Protein AF-A0A524GK28-F1 (afdb_monomer_lite)

Foldseek 3Di:
DVLCVLLLVLQVVLVPDPHSVVSVVVCVVQPAPDNSAGNPQHVNGPSVVVCVPCLVVQDDPRDDPSSD

Sequence (68 aa):
MALARRDTRWEDHFGLLMFPAEAAAIRQSRTAGNQKTCTMCGDFCAMERGIALFKDDIRGDKVSEGLR

Structure (mmCIF, N/CA/C/O backbone):
data_AF-A0A524GK28-F1
#
_entry.id   AF-A0A524GK28-F1
#
loop_
_atom_site.group_PDB
_atom_site.id
_atom_site.type_symbol
_atom_site.label_atom_id
_atom_site.label_alt_id
_atom_site.label_comp_id
_atom_site.label_asym_id
_atom_site.label_entity_id
_atom_site.label_seq_id
_atom_site.pdbx_PDB_ins_code
_atom_site.Cartn_x
_atom_site.Cartn_y
_atom_site.Cartn_z
_atom_site.occupancy
_atom_site.B_iso_or_equiv
_atom_site.auth_seq_id
_atom_site.auth_comp_id
_atom_site.auth_asym_id
_atom_site.auth_atom_id
_atom_site.pdbx_PDB_model_num
ATOM 1 N N . MET A 1 1 ? 5.014 -10.170 2.960 1.00 90.62 1 MET A N 1
ATOM 2 C CA . MET A 1 1 ? 4.693 -8.991 3.796 1.00 90.62 1 MET A CA 1
ATOM 3 C C . MET A 1 1 ? 5.324 -7.695 3.265 1.00 90.62 1 MET A C 1
ATOM 5 O O . MET A 1 1 ? 4.580 -6.776 2.943 1.00 90.62 1 MET A O 1
ATOM 9 N N . ALA A 1 2 ? 6.655 -7.607 3.111 1.00 94.06 2 ALA A N 1
ATOM 10 C CA . ALA A 1 2 ? 7.338 -6.366 2.699 1.00 94.06 2 ALA A CA 1
ATOM 11 C C . ALA A 1 2 ? 6.957 -5.840 1.297 1.00 94.06 2 ALA A C 1
ATOM 13 O O . ALA A 1 2 ? 6.742 -4.640 1.143 1.00 94.06 2 ALA A O 1
ATOM 14 N N . LEU A 1 3 ? 6.815 -6.719 0.294 1.00 94.75 3 LEU A N 1
ATOM 15 C CA . LEU A 1 3 ? 6.403 -6.314 -1.061 1.00 94.75 3 LEU A CA 1
ATOM 16 C C . LEU A 1 3 ? 4.977 -5.738 -1.085 1.00 94.75 3 LEU A C 1
ATOM 18 O O . LEU A 1 3 ? 4.749 -4.706 -1.701 1.00 94.75 3 LEU A O 1
ATOM 22 N N . ALA A 1 4 ? 4.042 -6.342 -0.341 1.00 94.94 4 ALA A N 1
ATOM 23 C CA . ALA A 1 4 ? 2.680 -5.822 -0.198 1.00 94.94 4 ALA A CA 1
ATOM 24 C C . ALA A 1 4 ? 2.669 -4.416 0.428 1.00 94.94 4 ALA A C 1
ATOM 26 O O . ALA A 1 4 ? 1.966 -3.532 -0.050 1.00 94.94 4 ALA A O 1
ATOM 27 N N . ARG A 1 5 ? 3.520 -4.169 1.436 1.00 93.94 5 ARG A N 1
ATOM 28 C CA . ARG A 1 5 ? 3.674 -2.836 2.038 1.00 93.94 5 ARG A CA 1
ATOM 29 C C . ARG A 1 5 ? 4.280 -1.818 1.072 1.00 93.94 5 ARG A C 1
ATOM 31 O O . ARG A 1 5 ? 3.821 -0.680 1.042 1.00 93.94 5 ARG A O 1
ATOM 38 N N . ARG A 1 6 ? 5.314 -2.204 0.313 1.00 93.50 6 ARG A N 1
ATOM 39 C CA . ARG A 1 6 ? 5.940 -1.332 -0.698 1.00 93.50 6 ARG A CA 1
ATOM 40 C C . ARG A 1 6 ? 4.928 -0.897 -1.744 1.00 93.50 6 ARG A C 1
ATOM 42 O O . ARG A 1 6 ? 4.859 0.285 -2.054 1.00 93.50 6 ARG A O 1
ATOM 49 N N . ASP A 1 7 ? 4.119 -1.842 -2.197 1.00 93.31 7 ASP A N 1
ATOM 50 C CA . ASP A 1 7 ? 3.175 -1.629 -3.290 1.00 93.31 7 ASP A CA 1
ATOM 51 C C . ASP A 1 7 ? 1.807 -1.153 -2.776 1.00 93.31 7 ASP A C 1
ATOM 53 O O . ASP A 1 7 ? 0.827 -1.142 -3.511 1.00 93.31 7 ASP A O 1
ATOM 57 N N . THR A 1 8 ? 1.726 -0.736 -1.504 1.00 92.00 8 THR A N 1
ATOM 58 C CA . THR A 1 8 ? 0.520 -0.183 -0.860 1.00 92.00 8 THR A CA 1
ATOM 59 C C . THR A 1 8 ? -0.708 -1.106 -0.912 1.00 92.00 8 THR A C 1
ATOM 61 O O . THR A 1 8 ? -1.847 -0.655 -0.802 1.00 92.00 8 THR A O 1
ATOM 64 N N . ARG A 1 9 ? -0.482 -2.421 -1.021 1.00 93.06 9 ARG A N 1
ATOM 65 C CA . ARG A 1 9 ? -1.514 -3.466 -0.980 1.00 93.06 9 ARG A CA 1
ATOM 66 C C . ARG A 1 9 ? -1.868 -3.768 0.471 1.00 93.06 9 ARG A C 1
ATOM 68 O O . ARG A 1 9 ? -1.348 -4.706 1.070 1.00 93.06 9 ARG A O 1
ATOM 75 N N . TRP A 1 10 ? -2.678 -2.898 1.067 1.00 92.25 10 TRP A N 1
ATOM 76 C CA . TRP A 1 10 ? -2.958 -2.915 2.506 1.00 92.25 10 TRP A CA 1
ATOM 77 C C . TRP A 1 10 ? -3.647 -4.196 2.977 1.00 92.25 10 TRP A C 1
ATOM 79 O O . TRP A 1 10 ? -3.236 -4.742 3.995 1.00 92.25 10 TRP A O 1
ATOM 89 N N . GLU A 1 11 ? -4.626 -4.701 2.230 1.00 93.50 11 GLU A N 1
ATOM 90 C CA . GLU A 1 11 ? -5.332 -5.942 2.575 1.00 93.50 11 GLU A CA 1
ATOM 91 C C . GLU A 1 11 ? -4.370 -7.138 2.601 1.00 93.50 11 GLU A C 1
ATOM 93 O O . GLU A 1 11 ? -4.244 -7.813 3.625 1.00 93.50 11 GLU A O 1
ATOM 98 N N . ASP A 1 12 ? -3.579 -7.309 1.537 1.00 95.81 12 ASP A N 1
ATOM 99 C CA . ASP A 1 12 ? -2.536 -8.339 1.467 1.00 95.81 12 ASP A CA 1
ATOM 100 C C . ASP A 1 12 ? -1.476 -8.160 2.554 1.00 95.81 12 ASP A C 1
ATOM 102 O O . ASP A 1 12 ? -0.960 -9.125 3.117 1.00 95.81 12 ASP A O 1
ATOM 106 N N . HIS A 1 13 ? -1.109 -6.911 2.851 1.00 95.50 13 HIS A N 1
ATOM 107 C CA . HIS A 1 13 ? -0.146 -6.613 3.896 1.00 95.50 13 HIS A CA 1
ATOM 108 C C . HIS A 1 13 ? -0.660 -7.104 5.247 1.00 95.50 13 HIS A C 1
ATOM 110 O O . HIS A 1 13 ? 0.081 -7.816 5.923 1.00 95.50 13 HIS A O 1
ATOM 116 N N . PHE A 1 14 ? -1.905 -6.779 5.607 1.00 96.06 14 PHE A N 1
ATOM 117 C CA . PHE A 1 14 ? -2.512 -7.172 6.876 1.00 96.06 14 PHE A CA 1
ATOM 118 C C . PHE A 1 14 ? -2.690 -8.678 7.004 1.00 96.06 14 PHE A C 1
ATOM 120 O O . PHE A 1 14 ? -2.345 -9.220 8.050 1.00 96.06 14 PHE A O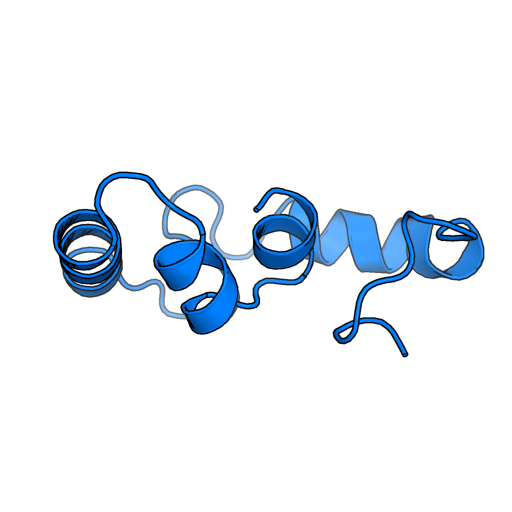 1
ATOM 127 N N . GLY A 1 15 ? -3.113 -9.365 5.939 1.00 97.00 15 GLY A N 1
ATOM 128 C CA . GLY A 1 15 ? -3.223 -10.828 5.934 1.00 97.00 15 GLY A CA 1
ATOM 129 C C . GLY A 1 15 ? -1.893 -11.558 6.173 1.00 97.00 15 GLY A C 1
ATOM 130 O O . GLY A 1 15 ? -1.891 -12.716 6.576 1.00 97.00 15 GLY A O 1
ATOM 131 N N . LEU A 1 16 ? -0.756 -10.884 5.962 1.00 96.44 16 LEU A N 1
ATOM 132 C CA . LEU A 1 16 ? 0.593 -11.431 6.151 1.00 96.44 16 LEU A CA 1
ATOM 133 C C . LEU A 1 16 ? 1.248 -11.022 7.484 1.00 96.44 16 LEU A C 1
ATOM 135 O O . LEU A 1 16 ? 2.428 -11.320 7.689 1.00 96.44 16 LEU A O 1
ATOM 139 N N . LEU A 1 17 ? 0.548 -10.288 8.355 1.00 97.12 17 LEU A N 1
ATOM 140 C CA . LEU A 1 17 ? 1.053 -9.885 9.672 1.00 97.12 17 LEU A CA 1
ATOM 141 C C . LEU A 1 17 ? 0.668 -10.897 10.754 1.00 97.12 17 LEU A C 1
ATOM 143 O O . LEU A 1 17 ? -0.303 -11.632 10.629 1.00 97.12 17 LEU A O 1
ATOM 147 N N . MET A 1 18 ? 1.415 -10.885 11.858 1.00 97.75 18 MET A N 1
ATOM 148 C CA . MET A 1 18 ? 1.133 -11.723 13.030 1.00 97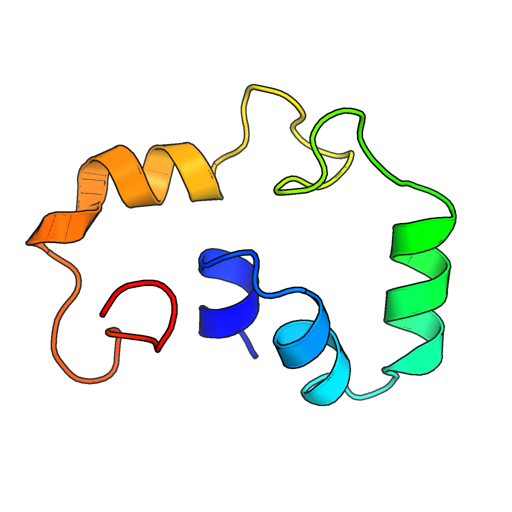.75 18 MET A CA 1
ATOM 149 C C . MET A 1 18 ? -0.205 -11.374 13.705 1.00 97.75 18 MET A C 1
ATOM 151 O O . MET A 1 18 ? -0.850 -12.252 14.265 1.00 97.75 18 MET A O 1
ATOM 155 N N . PHE A 1 19 ? -0.622 -10.104 13.619 1.00 97.81 19 PHE A N 1
ATOM 156 C CA . PHE A 1 19 ? -1.842 -9.558 14.229 1.00 97.81 19 PHE A CA 1
ATOM 157 C C . PHE A 1 19 ? -2.642 -8.738 13.196 1.00 97.81 19 PHE A C 1
ATOM 159 O O . PHE A 1 19 ? -2.542 -7.505 13.163 1.00 97.81 19 PHE A O 1
ATOM 166 N N . PRO A 1 20 ? -3.359 -9.402 12.266 1.00 97.12 20 PRO A N 1
ATOM 167 C CA . PRO A 1 20 ? -4.022 -8.734 11.144 1.00 97.12 20 PRO A CA 1
ATOM 168 C C . PRO A 1 20 ? -5.107 -7.737 11.568 1.00 97.12 20 PRO A C 1
ATOM 170 O O . PRO A 1 20 ? -5.185 -6.637 11.017 1.00 97.12 20 PRO A O 1
ATOM 173 N N . ALA A 1 21 ? -5.931 -8.109 12.553 1.00 97.31 21 ALA A N 1
ATOM 174 C CA . ALA A 1 21 ? -7.068 -7.305 12.999 1.00 97.31 21 ALA A CA 1
ATOM 175 C C . ALA A 1 21 ? -6.606 -5.997 13.657 1.00 97.31 21 ALA A C 1
ATOM 177 O O . ALA A 1 21 ? -7.118 -4.919 13.359 1.00 97.31 21 ALA A O 1
ATOM 178 N N . GLU A 1 22 ? -5.575 -6.079 14.493 1.00 97.38 22 GLU A N 1
ATOM 179 C CA . GLU A 1 22 ? -4.965 -4.952 15.186 1.00 97.38 22 GLU A CA 1
ATOM 180 C C . GLU A 1 22 ? -4.308 -3.992 14.190 1.00 97.38 22 GLU A C 1
ATOM 182 O O . GLU A 1 22 ? -4.477 -2.776 14.287 1.00 97.38 22 GLU A O 1
ATOM 187 N N . ALA A 1 23 ? -3.599 -4.522 13.189 1.00 95.44 23 ALA A N 1
ATOM 188 C CA . ALA A 1 23 ? -2.982 -3.708 12.145 1.00 95.44 23 ALA A CA 1
ATOM 189 C C . ALA A 1 23 ? -4.026 -2.945 11.310 1.00 95.44 23 ALA A C 1
ATOM 191 O O . ALA A 1 23 ? -3.847 -1.750 11.039 1.00 95.44 23 ALA A O 1
ATOM 192 N N . ALA A 1 24 ? -5.129 -3.608 10.950 1.00 94.00 24 ALA A N 1
ATOM 193 C CA . ALA A 1 24 ? -6.243 -2.989 10.241 1.00 94.00 24 ALA A CA 1
ATOM 194 C C . ALA A 1 24 ? -6.915 -1.893 11.087 1.00 94.00 24 ALA A C 1
ATOM 196 O O . ALA A 1 24 ? -7.098 -0.774 10.601 1.00 94.00 24 ALA A O 1
ATOM 197 N N . ALA A 1 25 ? -7.194 -2.167 12.367 1.00 95.44 25 ALA A N 1
ATOM 198 C CA . ALA A 1 25 ? -7.783 -1.201 13.295 1.00 95.44 25 ALA A CA 1
ATOM 199 C C . ALA A 1 25 ? -6.894 0.044 13.476 1.00 95.44 25 ALA A C 1
ATOM 201 O O . ALA A 1 25 ? -7.375 1.179 13.409 1.00 95.44 25 ALA A O 1
ATOM 202 N N . ILE A 1 26 ? -5.576 -0.142 13.628 1.00 93.69 26 ILE A N 1
ATOM 203 C CA . ILE A 1 26 ? -4.619 0.968 13.734 1.00 93.69 26 ILE A CA 1
ATOM 204 C C . ILE A 1 26 ? -4.644 1.826 12.468 1.00 93.69 26 ILE A C 1
ATOM 206 O O . ILE A 1 26 ? -4.727 3.052 12.576 1.00 93.69 26 ILE A O 1
ATOM 210 N N . ARG A 1 27 ? -4.601 1.221 11.272 1.00 91.38 27 ARG A N 1
ATOM 211 C CA . ARG A 1 27 ? -4.685 1.983 10.016 1.00 91.38 27 ARG A CA 1
ATOM 212 C C . ARG A 1 27 ? -5.997 2.751 9.921 1.00 91.38 27 ARG A C 1
ATOM 214 O O . ARG A 1 27 ? -5.957 3.933 9.597 1.00 91.38 27 ARG A O 1
ATOM 221 N N . GLN A 1 28 ? -7.122 2.112 10.235 1.00 91.44 28 GLN A N 1
ATOM 222 C CA . GLN A 1 28 ? -8.437 2.744 10.170 1.00 91.44 28 GLN A CA 1
ATOM 223 C C . GLN A 1 28 ? -8.513 3.970 11.091 1.00 91.44 28 GLN A C 1
ATOM 225 O O . GLN A 1 28 ? -8.934 5.038 10.647 1.00 91.44 28 GLN A O 1
ATOM 230 N N . SER A 1 29 ? -7.991 3.859 12.320 1.00 93.50 29 SER A N 1
ATOM 231 C CA . SER A 1 29 ? -7.916 4.968 13.287 1.00 93.50 29 SER A CA 1
ATOM 232 C C . SER A 1 29 ? -7.003 6.128 12.858 1.00 93.50 29 SER A C 1
ATOM 234 O O . SER A 1 29 ? -7.054 7.206 13.444 1.00 93.50 29 SER A O 1
ATOM 236 N N . ARG A 1 30 ? -6.150 5.919 11.845 1.00 88.12 30 ARG A N 1
ATOM 237 C CA . ARG A 1 30 ? -5.135 6.870 11.365 1.00 88.12 30 ARG A CA 1
ATOM 238 C C . ARG A 1 30 ? -5.135 6.940 9.838 1.00 88.12 30 ARG A C 1
ATOM 240 O O . ARG A 1 30 ? -4.068 6.894 9.222 1.00 88.12 30 ARG A O 1
ATOM 247 N N . THR A 1 31 ? -6.313 6.995 9.221 1.00 76.94 31 THR A N 1
ATOM 248 C CA . THR A 1 31 ? -6.436 7.012 7.756 1.00 76.94 31 THR A CA 1
ATOM 249 C C . THR A 1 31 ? -5.988 8.370 7.207 1.00 76.94 31 THR A C 1
ATOM 251 O O . THR A 1 31 ? -6.469 9.411 7.646 1.00 76.94 31 THR A O 1
ATOM 254 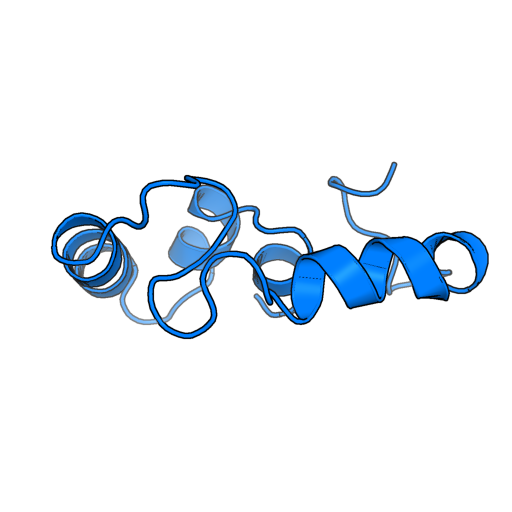N N . ALA A 1 32 ? -5.040 8.367 6.266 1.00 75.06 32 ALA A N 1
ATOM 255 C CA . ALA A 1 32 ? -4.579 9.581 5.591 1.00 75.06 32 ALA A CA 1
ATOM 256 C C . ALA A 1 32 ? -5.592 10.034 4.524 1.00 75.06 32 ALA A C 1
ATOM 258 O O . ALA A 1 32 ? -6.335 9.210 3.993 1.00 75.06 32 ALA A O 1
ATOM 259 N N . GLY A 1 33 ? -5.579 11.323 4.159 1.00 79.25 33 GLY A N 1
ATOM 260 C CA 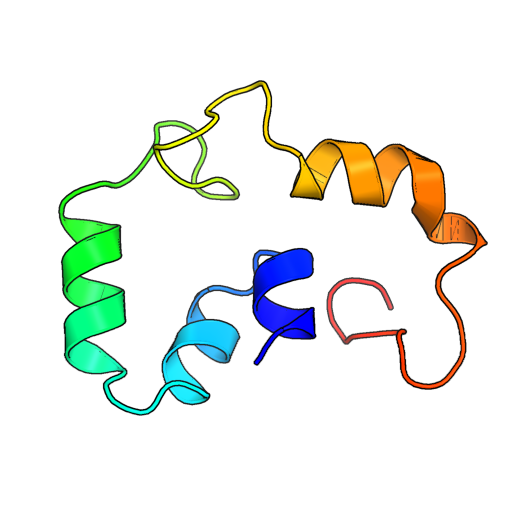. GLY A 1 33 ? -6.406 11.838 3.056 1.00 79.25 33 GLY A CA 1
ATOM 261 C C . GLY A 1 33 ? -6.145 11.114 1.727 1.00 79.25 33 GLY A C 1
ATOM 262 O O . GLY A 1 33 ? -7.075 10.853 0.970 1.00 79.25 33 GLY A O 1
ATOM 263 N N . ASN A 1 34 ? -4.896 10.696 1.488 1.00 81.38 34 ASN A N 1
ATOM 264 C CA . ASN A 1 34 ? -4.545 9.759 0.425 1.00 81.38 34 ASN A CA 1
ATOM 265 C C . ASN A 1 34 ? -4.587 8.312 0.958 1.00 81.38 34 ASN A C 1
ATOM 267 O O . ASN A 1 34 ? -3.731 7.893 1.738 1.00 81.38 34 ASN A O 1
ATOM 271 N N . GLN A 1 35 ? -5.552 7.517 0.487 1.00 85.12 35 GLN A N 1
ATOM 272 C CA . GLN A 1 35 ? -5.729 6.122 0.912 1.00 85.12 35 GLN A CA 1
ATOM 273 C C . GLN A 1 35 ? -4.601 5.175 0.474 1.00 85.12 35 GLN A C 1
ATOM 275 O O . GLN A 1 35 ? -4.501 4.067 1.005 1.00 85.12 35 GLN A O 1
ATOM 280 N N . LYS A 1 36 ? -3.725 5.585 -0.450 1.00 85.88 36 LYS A N 1
ATOM 281 C CA . LYS A 1 36 ? -2.536 4.804 -0.822 1.00 85.88 36 LYS A CA 1
ATOM 282 C C . LYS A 1 36 ? -1.418 4.937 0.206 1.00 85.88 36 LYS A C 1
ATOM 284 O O . LYS A 1 36 ? -0.613 4.023 0.357 1.00 85.88 36 LYS A O 1
ATOM 289 N N . THR A 1 37 ? -1.389 6.021 0.977 1.00 87.75 37 THR A N 1
ATOM 290 C CA . THR A 1 37 ? -0.287 6.313 1.899 1.00 87.75 37 THR A CA 1
ATOM 291 C C . THR A 1 37 ? -0.654 5.998 3.349 1.00 87.75 37 THR A C 1
ATOM 293 O O . THR A 1 37 ? -1.757 5.546 3.680 1.00 87.75 37 THR A O 1
ATOM 296 N N . CYS A 1 38 ? 0.320 6.142 4.245 1.00 88.31 38 CYS A N 1
ATOM 297 C CA . CYS A 1 38 ? 0.081 6.188 5.682 1.00 88.31 38 CYS A CA 1
ATOM 298 C C . CYS A 1 38 ? 0.193 7.632 6.184 1.00 88.31 38 CYS A C 1
ATOM 300 O O . CYS A 1 38 ? 0.748 8.504 5.516 1.00 88.31 38 CYS A O 1
ATOM 302 N N . THR A 1 39 ? -0.284 7.872 7.401 1.00 87.12 39 THR A N 1
ATOM 303 C CA . THR A 1 39 ? -0.270 9.196 8.042 1.00 87.12 39 THR A CA 1
ATOM 304 C C . THR A 1 39 ? 1.114 9.716 8.414 1.00 87.12 39 THR A C 1
ATOM 306 O O . THR A 1 39 ? 1.227 10.866 8.811 1.00 87.12 39 THR A O 1
ATOM 309 N N . MET A 1 40 ? 2.173 8.913 8.274 1.00 85.75 40 MET A N 1
ATOM 310 C CA . MET A 1 40 ? 3.532 9.346 8.617 1.00 85.75 40 MET A CA 1
ATOM 311 C C . MET A 1 40 ? 4.085 10.387 7.639 1.00 85.75 40 MET A C 1
ATOM 313 O O . MET A 1 40 ? 4.662 11.377 8.068 1.00 85.75 40 MET A O 1
ATOM 317 N N . CYS A 1 41 ? 3.950 10.147 6.331 1.00 87.94 41 CYS A N 1
ATOM 318 C CA . CYS A 1 41 ? 4.635 10.947 5.306 1.00 87.94 41 CYS A CA 1
ATOM 319 C C . CYS A 1 41 ? 3.688 11.792 4.443 1.00 87.94 41 CYS A C 1
ATOM 321 O O . CYS A 1 41 ? 4.159 12.700 3.762 1.00 87.94 41 CYS A O 1
ATOM 323 N N . GLY A 1 42 ? 2.384 11.483 4.425 1.00 83.62 42 GLY A N 1
ATOM 324 C CA . GLY A 1 42 ? 1.409 12.173 3.572 1.00 83.62 42 GLY A CA 1
ATOM 325 C C . GLY A 1 42 ? 1.836 12.188 2.099 1.00 83.62 42 GLY A C 1
ATOM 326 O O . GLY A 1 42 ? 2.205 11.148 1.549 1.00 83.62 42 GLY A O 1
ATOM 327 N N . ASP A 1 43 ? 1.848 13.378 1.496 1.00 85.94 43 ASP A N 1
ATOM 328 C CA . ASP A 1 43 ? 2.214 13.629 0.088 1.00 85.94 43 ASP A CA 1
ATOM 329 C C . ASP A 1 43 ? 3.709 13.402 -0.224 1.00 85.94 43 ASP A C 1
ATOM 331 O O . ASP A 1 43 ? 4.157 13.397 -1.377 1.00 85.94 43 ASP A O 1
ATOM 335 N N . PHE A 1 44 ? 4.520 13.188 0.811 1.00 88.81 44 PHE A N 1
ATOM 336 C CA . PHE A 1 44 ? 5.936 12.853 0.693 1.00 88.81 44 PHE A CA 1
ATOM 337 C C . PHE A 1 44 ? 6.191 11.359 0.915 1.00 88.81 44 PHE A C 1
ATOM 339 O O . PHE A 1 44 ? 7.265 10.966 1.366 1.00 88.81 44 PHE A O 1
ATOM 346 N N . CYS A 1 45 ? 5.213 10.506 0.595 1.00 92.12 45 CYS A N 1
ATOM 347 C CA . CYS A 1 45 ? 5.342 9.058 0.707 1.00 92.12 45 CYS A CA 1
ATOM 348 C C . CYS A 1 45 ? 6.582 8.530 -0.033 1.00 92.12 45 CYS A C 1
ATOM 350 O O . CYS A 1 45 ? 6.680 8.577 -1.262 1.00 92.12 45 CYS A O 1
ATOM 352 N N . ALA A 1 46 ? 7.519 7.969 0.735 1.00 93.50 46 ALA A N 1
ATOM 353 C CA . ALA A 1 46 ? 8.748 7.392 0.200 1.00 93.50 46 ALA A CA 1
ATOM 354 C C . ALA A 1 46 ? 8.477 6.196 -0.725 1.00 93.50 46 ALA A C 1
ATOM 356 O O . ALA A 1 46 ? 9.212 5.992 -1.685 1.00 93.50 46 ALA A O 1
ATOM 357 N N . MET A 1 47 ? 7.415 5.424 -0.466 1.00 92.62 47 MET A N 1
ATOM 358 C CA . MET A 1 47 ? 7.096 4.249 -1.280 1.00 92.62 47 MET A CA 1
ATOM 359 C C . MET A 1 47 ? 6.600 4.646 -2.673 1.00 92.62 47 MET A C 1
ATOM 361 O O . MET A 1 47 ? 7.091 4.107 -3.658 1.00 92.62 47 MET A O 1
ATOM 365 N N . GLU A 1 48 ? 5.705 5.635 -2.774 1.00 91.81 48 GLU A N 1
ATOM 366 C CA . GLU A 1 48 ? 5.210 6.129 -4.070 1.00 91.81 48 GLU A CA 1
ATOM 367 C C . GLU A 1 48 ? 6.350 6.716 -4.912 1.00 91.81 48 GLU A C 1
ATOM 369 O O . GLU A 1 48 ? 6.512 6.373 -6.083 1.00 91.81 48 GLU A O 1
ATOM 374 N N . ARG A 1 49 ? 7.193 7.552 -4.295 1.00 93.31 49 ARG A N 1
ATOM 375 C CA . ARG A 1 49 ? 8.360 8.144 -4.965 1.00 93.31 49 ARG A CA 1
ATOM 376 C C . ARG A 1 49 ? 9.391 7.088 -5.355 1.00 93.31 49 ARG A C 1
ATOM 378 O O . ARG A 1 49 ? 9.953 7.158 -6.442 1.00 93.31 49 ARG A O 1
ATOM 385 N N . GLY A 1 50 ? 9.607 6.096 -4.492 1.00 93.44 50 GLY A N 1
ATOM 386 C CA . GLY A 1 50 ? 10.486 4.964 -4.765 1.00 93.44 50 GLY A CA 1
ATOM 387 C C . GLY A 1 50 ? 10.025 4.159 -5.977 1.00 93.44 50 GLY A C 1
ATOM 388 O O . GLY A 1 50 ? 10.840 3.859 -6.840 1.00 93.44 50 GLY A O 1
ATOM 389 N N . ILE A 1 51 ? 8.725 3.870 -6.097 1.00 93.00 51 ILE A N 1
ATOM 390 C CA . ILE A 1 51 ? 8.180 3.211 -7.293 1.00 93.00 51 ILE A CA 1
ATOM 391 C C . ILE A 1 51 ? 8.376 4.078 -8.538 1.00 93.00 51 ILE A C 1
ATOM 393 O O . ILE A 1 51 ? 8.834 3.567 -9.556 1.00 93.00 51 ILE A O 1
ATOM 397 N N . ALA A 1 52 ? 8.096 5.382 -8.464 1.00 92.31 52 ALA A N 1
ATOM 398 C CA . ALA A 1 52 ? 8.288 6.281 -9.602 1.00 92.31 52 ALA A CA 1
ATOM 399 C C . ALA A 1 52 ? 9.743 6.306 -10.111 1.00 92.31 52 ALA A C 1
ATOM 401 O O . ALA A 1 52 ? 9.956 6.444 -11.313 1.00 92.31 52 ALA A O 1
ATOM 402 N N . LEU A 1 53 ? 10.721 6.151 -9.211 1.00 94.94 53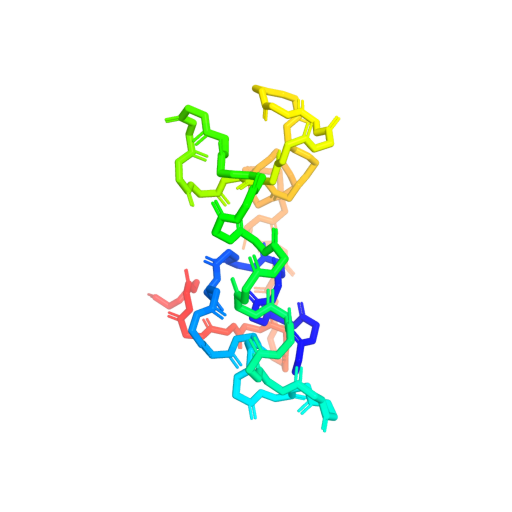 LEU A N 1
ATOM 403 C CA . LEU A 1 53 ? 12.146 6.159 -9.543 1.00 94.94 53 LEU A CA 1
ATOM 404 C C . LEU A 1 53 ? 12.676 4.792 -10.002 1.00 94.94 53 LEU A C 1
ATOM 406 O O . LEU A 1 53 ? 13.456 4.739 -10.942 1.00 94.94 53 LEU A O 1
ATOM 410 N N . PHE A 1 54 ? 12.273 3.703 -9.342 1.00 94.25 54 PHE A N 1
ATOM 411 C CA . PHE A 1 54 ? 12.907 2.386 -9.492 1.00 94.25 54 PHE A CA 1
ATOM 412 C C . PHE A 1 54 ? 12.063 1.354 -10.249 1.00 94.25 54 PHE A C 1
ATOM 414 O O . PHE A 1 54 ? 12.468 0.196 -10.331 1.00 94.25 54 PHE A O 1
ATOM 421 N N . LYS A 1 55 ? 10.883 1.710 -10.778 1.00 92.25 55 LYS A N 1
ATOM 422 C CA . LYS A 1 55 ? 9.973 0.751 -11.443 1.00 92.25 55 LYS A CA 1
ATOM 423 C C . LYS A 1 55 ? 10.662 -0.131 -12.497 1.00 92.25 55 LYS A C 1
ATOM 425 O O . LYS A 1 55 ? 10.381 -1.323 -12.547 1.00 92.25 55 LYS A O 1
ATOM 430 N N . ASP A 1 56 ? 11.600 0.423 -13.264 1.00 93.50 56 ASP A N 1
ATOM 431 C CA . ASP A 1 56 ? 12.274 -0.262 -14.378 1.00 93.50 56 ASP A CA 1
ATOM 432 C C . ASP A 1 56 ? 13.449 -1.155 -13.902 1.00 93.50 56 ASP A C 1
ATOM 434 O O . ASP A 1 56 ?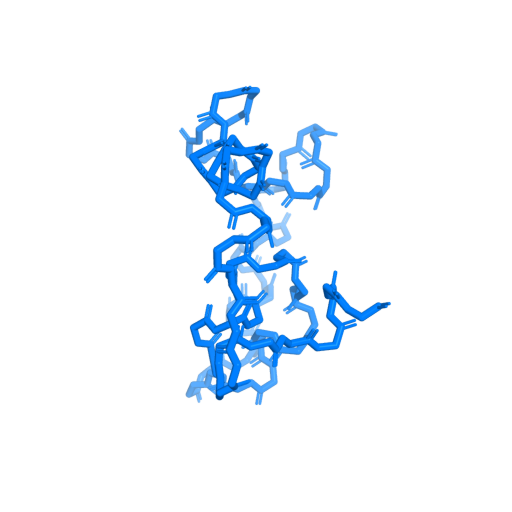 13.966 -2.018 -14.630 1.00 93.50 56 ASP A O 1
ATOM 438 N N . ASP A 1 57 ? 13.840 -0.993 -12.636 1.00 95.25 57 ASP A N 1
ATOM 439 C CA . ASP A 1 57 ? 14.875 -1.771 -11.955 1.00 95.25 57 ASP A CA 1
ATOM 440 C C . ASP A 1 57 ? 14.291 -2.920 -11.112 1.00 95.25 57 ASP A C 1
ATOM 442 O O . ASP A 1 57 ? 15.018 -3.831 -10.708 1.00 95.25 57 ASP A O 1
ATOM 446 N N . ILE A 1 58 ? 12.978 -2.926 -10.848 1.00 93.88 58 ILE A N 1
ATOM 447 C CA . ILE A 1 58 ? 12.313 -3.989 -10.081 1.00 93.88 58 ILE A CA 1
ATOM 448 C C . ILE A 1 58 ? 12.170 -5.241 -10.953 1.00 93.88 58 ILE A C 1
ATOM 450 O O . ILE A 1 58 ? 11.423 -5.263 -11.927 1.00 93.88 58 ILE A O 1
ATOM 454 N N . ARG A 1 59 ? 12.890 -6.313 -10.596 1.00 95.12 59 ARG A N 1
ATOM 455 C CA . ARG A 1 59 ? 12.982 -7.551 -11.392 1.00 95.12 59 ARG A CA 1
ATOM 456 C C . ARG A 1 59 ? 12.980 -8.806 -10.520 1.00 95.12 59 ARG A C 1
ATOM 458 O O . ARG A 1 59 ? 13.155 -8.732 -9.304 1.00 95.12 59 ARG A O 1
ATOM 465 N N . GLY A 1 60 ? 12.797 -9.961 -11.161 1.00 94.81 60 GLY A N 1
ATOM 466 C CA . GLY A 1 60 ? 12.875 -11.273 -10.516 1.00 94.81 60 GLY A CA 1
ATOM 467 C C . GLY A 1 60 ? 11.862 -11.441 -9.382 1.00 94.81 60 GLY A C 1
ATOM 468 O O . GLY A 1 60 ? 10.683 -11.127 -9.536 1.00 94.81 60 GLY A O 1
ATOM 469 N N . ASP A 1 61 ? 12.340 -11.902 -8.230 1.00 93.19 61 ASP A N 1
ATOM 470 C CA . ASP A 1 61 ? 11.555 -12.138 -7.011 1.00 93.19 61 ASP A CA 1
ATOM 471 C C . ASP A 1 61 ? 11.003 -10.851 -6.364 1.00 93.19 61 ASP A C 1
ATOM 473 O O . ASP A 1 61 ? 10.156 -10.911 -5.471 1.00 93.19 61 ASP A O 1
ATOM 477 N N . LYS A 1 62 ? 11.461 -9.673 -6.807 1.00 92.38 62 LYS A N 1
ATOM 478 C CA . LYS A 1 62 ? 10.991 -8.367 -6.319 1.00 92.38 62 LYS A CA 1
ATOM 479 C C . LYS A 1 62 ? 9.771 -7.842 -7.072 1.00 92.38 62 LYS A C 1
ATOM 481 O O . LYS A 1 62 ? 9.181 -6.852 -6.619 1.00 92.38 62 LYS A O 1
ATOM 486 N N . VAL A 1 63 ? 9.400 -8.460 -8.195 1.00 92.88 63 VAL A N 1
ATOM 487 C CA . VAL A 1 63 ? 8.171 -8.131 -8.926 1.00 92.88 63 VAL A CA 1
ATOM 488 C C . VAL A 1 63 ? 6.994 -8.685 -8.134 1.00 92.88 63 VAL A C 1
ATOM 490 O O . VAL A 1 63 ? 6.927 -9.878 -7.848 1.00 92.88 63 VAL A O 1
ATOM 493 N N . SER A 1 64 ? 6.073 -7.808 -7.751 1.00 89.88 64 SER A N 1
ATOM 494 C CA . SER A 1 64 ? 4.856 -8.190 -7.037 1.00 89.88 64 SER A CA 1
ATOM 495 C C . SER A 1 64 ? 3.634 -7.904 -7.903 1.00 89.88 64 SER A C 1
ATOM 497 O O . SER A 1 64 ? 3.730 -7.200 -8.903 1.00 89.88 64 SER A O 1
ATOM 499 N N . GLU A 1 65 ? 2.488 -8.467 -7.532 1.00 84.06 65 GLU A N 1
ATOM 500 C CA . GLU A 1 65 ? 1.228 -8.338 -8.271 1.00 84.06 65 GLU A CA 1
ATOM 501 C C . GLU A 1 65 ? 0.789 -6.885 -8.496 1.00 84.06 65 GLU A C 1
ATOM 503 O O . GLU A 1 65 ? 0.210 -6.584 -9.526 1.00 84.06 65 GLU A O 1
ATOM 508 N N . GLY A 1 66 ? 1.158 -5.961 -7.601 1.00 78.12 66 GLY A N 1
ATOM 509 C CA . GLY A 1 66 ? 0.885 -4.527 -7.777 1.00 78.12 66 GLY A CA 1
ATOM 510 C C . GLY A 1 66 ? 1.770 -3.807 -8.807 1.00 78.12 66 GLY A C 1
ATOM 511 O O . GLY A 1 66 ? 1.602 -2.608 -9.002 1.00 78.12 66 GLY A O 1
ATOM 512 N N . LEU A 1 67 ? 2.740 -4.501 -9.412 1.00 79.75 67 LEU A N 1
ATOM 513 C CA . LEU A 1 67 ? 3.687 -3.970 -10.404 1.00 79.75 67 LEU A CA 1
ATOM 514 C C . LEU A 1 67 ? 3.709 -4.790 -11.707 1.00 79.75 67 LEU A C 1
ATOM 516 O O . LEU A 1 67 ? 4.580 -4.558 -12.545 1.00 79.75 67 LEU A O 1
ATOM 520 N N . ARG A 1 68 ? 2.808 -5.769 -11.849 1.00 70.06 68 ARG A N 1
ATOM 521 C CA . ARG A 1 68 ? 2.537 -6.451 -13.122 1.00 70.06 68 ARG A CA 1
ATOM 522 C C . ARG A 1 68 ? 1.524 -5.651 -13.926 1.00 70.06 68 ARG A C 1
ATOM 524 O O . ARG A 1 68 ? 1.687 -5.636 -15.162 1.00 70.06 68 ARG A O 1
#

Radius of gyration: 12.58 Å; chains: 1; bounding box: 23×26×30 Å

pLDDT: mean 91.02, std 5.86, range [70.06, 97.81]

Secondary structure (DSSP, 8-state):
-HHHHHTT-HHHHHHTSSSHHHHHHHHHHT--SSTTS-TTTGGG-HHHHHHHHHTTT--GGG--GGG-